Protein AF-A0A914RER9-F1 (afdb_monomer_lite)

Radius of gyration: 17.67 Å; chains: 1; bounding box: 36×20×57 Å

Sequence (88 aa):
MELMQQANMSWIEVQFLRKAVDVLSECRRTLMYTYAFAFYLQKDNQSVIFEDNQRDLELATEQLSEFLERDLNHENLITLKQKASCYK

Secondary structure (DSSP, 8-state):
-----S----HHHHHHHHHHHHHHHHHHHHHHHHHHHHHHPPPSHHHHHHHHHHHHHHHHHHHHHHHHHHHTSS--HHHHHHHHHTT-

Structure (mmCIF, N/CA/C/O backbone):
data_AF-A0A914RER9-F1
#
_entry.id   AF-A0A914RER9-F1
#
loop_
_atom_site.group_PDB
_atom_site.id
_atom_site.type_symbol
_atom_site.label_atom_id
_atom_site.label_alt_id
_atom_site.label_comp_id
_atom_site.label_asym_id
_atom_site.label_entity_id
_atom_site.label_seq_id
_atom_site.pdbx_PDB_ins_code
_atom_site.Cartn_x
_atom_site.Cartn_y
_atom_site.Cartn_z
_atom_site.occupancy
_atom_site.B_iso_or_equiv
_atom_site.auth_seq_id
_atom_site.auth_comp_id
_atom_site.auth_asym_id
_atom_site.auth_atom_id
_atom_site.pdbx_PDB_model_num
ATOM 1 N N . MET A 1 1 ? 5.887 -10.336 -38.873 1.00 41.16 1 MET A N 1
ATOM 2 C CA . MET A 1 1 ? 6.108 -10.540 -37.423 1.00 41.16 1 MET A CA 1
ATOM 3 C C . MET A 1 1 ? 7.318 -9.699 -37.025 1.00 41.16 1 MET A C 1
ATOM 5 O O . MET A 1 1 ? 8.310 -10.216 -36.544 1.00 41.16 1 MET A O 1
ATOM 9 N N . GLU A 1 2 ? 7.258 -8.401 -37.326 1.00 41.62 2 GLU A N 1
ATOM 10 C CA . GLU A 1 2 ? 8.407 -7.485 -37.305 1.00 41.62 2 GLU A CA 1
ATOM 11 C C . GLU A 1 2 ? 7.909 -6.099 -36.888 1.00 41.62 2 GLU A C 1
ATOM 13 O O . GLU A 1 2 ? 7.781 -5.199 -37.702 1.00 41.62 2 GLU A O 1
ATOM 18 N N . LEU A 1 3 ? 7.530 -5.952 -35.620 1.00 43.12 3 LEU A N 1
ATOM 19 C CA . LEU A 1 3 ? 7.257 -4.650 -34.995 1.00 43.12 3 LEU A CA 1
ATOM 20 C C . LEU A 1 3 ? 7.712 -4.677 -33.524 1.00 43.12 3 LEU A C 1
ATOM 22 O O . LEU A 1 3 ? 7.048 -4.161 -32.637 1.00 43.12 3 LEU A O 1
ATOM 26 N N . MET A 1 4 ? 8.847 -5.329 -33.246 1.00 41.03 4 MET A N 1
ATOM 27 C CA . MET A 1 4 ? 9.484 -5.318 -31.918 1.00 41.03 4 MET A CA 1
ATOM 28 C C . MET A 1 4 ? 10.971 -4.946 -32.000 1.00 41.03 4 MET A C 1
ATOM 30 O O . MET A 1 4 ? 11.794 -5.495 -31.280 1.00 41.03 4 MET A O 1
ATOM 34 N N . GLN A 1 5 ? 11.330 -4.032 -32.906 1.00 41.00 5 GLN A N 1
ATOM 35 C CA . GLN A 1 5 ? 12.709 -3.542 -33.062 1.00 41.00 5 GLN A CA 1
ATOM 36 C C . GLN A 1 5 ? 12.869 -2.030 -32.820 1.00 41.00 5 GLN A C 1
ATOM 38 O O . GLN A 1 5 ? 13.903 -1.472 -33.166 1.00 41.00 5 GLN A O 1
ATOM 43 N N . GLN A 1 6 ? 11.889 -1.356 -32.203 1.00 42.00 6 GLN A N 1
ATOM 44 C CA . GLN A 1 6 ? 11.940 0.105 -32.005 1.00 42.00 6 GLN A CA 1
ATOM 45 C C . GLN A 1 6 ? 11.914 0.612 -30.558 1.00 42.00 6 GLN A C 1
ATOM 47 O O . GLN A 1 6 ? 11.733 1.801 -30.338 1.00 42.00 6 GLN A O 1
ATOM 52 N N . ALA A 1 7 ? 12.207 -0.234 -29.575 1.00 49.06 7 ALA A N 1
ATOM 53 C CA . ALA A 1 7 ? 12.616 0.246 -28.259 1.00 49.06 7 ALA A CA 1
ATOM 54 C C . ALA A 1 7 ? 13.785 -0.615 -27.802 1.00 49.06 7 ALA A C 1
ATOM 56 O O . ALA A 1 7 ? 13.638 -1.823 -27.623 1.00 49.06 7 ALA A O 1
ATOM 57 N N . ASN A 1 8 ? 14.960 -0.014 -27.645 1.00 50.75 8 ASN A N 1
ATOM 58 C CA . ASN A 1 8 ? 16.159 -0.686 -27.151 1.00 50.75 8 ASN A CA 1
ATOM 59 C C . ASN A 1 8 ? 16.056 -0.890 -25.624 1.00 50.75 8 ASN A C 1
ATOM 61 O O . ASN A 1 8 ? 16.967 -0.535 -24.882 1.00 50.75 8 ASN A O 1
ATOM 65 N N . MET A 1 9 ? 14.908 -1.393 -25.155 1.00 60.97 9 MET A N 1
ATOM 66 C CA . MET A 1 9 ? 14.664 -1.699 -23.754 1.00 60.97 9 MET A CA 1
ATOM 67 C C . MET A 1 9 ? 15.449 -2.963 -23.427 1.00 60.97 9 MET A C 1
ATOM 69 O O . MET A 1 9 ? 15.231 -4.031 -24.007 1.00 60.97 9 MET A O 1
ATOM 73 N N . SER A 1 10 ? 16.408 -2.838 -22.519 1.00 73.31 10 SER A N 1
ATOM 74 C CA . SER A 1 10 ? 17.214 -3.968 -22.089 1.00 73.31 10 SER A CA 1
ATOM 75 C C . SER A 1 10 ? 16.308 -5.018 -21.452 1.00 73.31 10 SER A C 1
ATOM 77 O O . SER A 1 10 ? 15.366 -4.700 -20.727 1.00 73.31 10 SER A O 1
ATOM 79 N N . TRP A 1 11 ? 16.607 -6.297 -21.670 1.00 73.06 11 TRP A N 1
ATOM 80 C CA . TRP A 1 11 ? 15.848 -7.402 -21.081 1.00 73.06 11 TRP A CA 1
ATOM 81 C C . TRP A 1 11 ? 15.703 -7.273 -19.549 1.00 73.06 11 TRP A C 1
ATOM 83 O O . TRP A 1 11 ? 14.678 -7.660 -18.989 1.00 73.06 11 TRP A O 1
ATOM 93 N N . ILE A 1 12 ? 16.681 -6.650 -18.873 1.00 73.00 12 ILE A N 1
ATOM 94 C CA . ILE A 1 12 ? 16.622 -6.347 -17.433 1.00 73.00 12 ILE A CA 1
ATOM 95 C C . ILE A 1 12 ? 15.521 -5.333 -17.071 1.00 73.00 12 ILE A C 1
ATOM 97 O O . ILE A 1 12 ? 14.911 -5.444 -16.010 1.00 73.00 12 ILE A O 1
ATOM 101 N N . GLU A 1 13 ? 15.245 -4.361 -17.940 1.00 71.12 13 GLU A N 1
ATOM 102 C CA . GLU A 1 13 ? 14.226 -3.324 -17.733 1.00 71.12 13 GLU A CA 1
ATOM 103 C C . GLU A 1 13 ? 12.826 -3.917 -17.896 1.00 71.12 13 GLU A C 1
ATOM 105 O O . GLU A 1 13 ? 11.953 -3.665 -17.070 1.00 71.12 13 GLU A O 1
ATOM 110 N N . VAL A 1 14 ? 12.647 -4.811 -18.873 1.00 77.81 14 VAL A N 1
ATOM 111 C CA . VAL A 1 14 ? 11.401 -5.573 -19.048 1.00 77.81 14 VAL A CA 1
ATOM 112 C C . VAL A 1 14 ? 11.093 -6.423 -17.809 1.00 77.81 14 VAL A C 1
ATOM 114 O O . VAL A 1 14 ? 9.956 -6.442 -17.338 1.00 77.81 14 VAL A O 1
ATOM 117 N N . GLN A 1 15 ? 12.095 -7.111 -17.245 1.00 78.00 15 GLN A N 1
ATOM 118 C CA . GLN A 1 15 ? 11.908 -7.897 -16.017 1.00 78.00 15 GLN A CA 1
ATOM 119 C C . GLN A 1 15 ? 11.558 -7.016 -14.812 1.00 78.00 15 GLN A C 1
ATOM 121 O O . GLN A 1 15 ? 10.696 -7.385 -14.013 1.00 78.00 15 GLN A O 1
ATOM 126 N N . PHE A 1 16 ? 12.200 -5.852 -14.684 1.00 82.31 16 PHE A N 1
ATOM 127 C CA . PHE A 1 16 ? 11.888 -4.895 -13.625 1.00 82.31 16 PHE A CA 1
ATOM 128 C C . PHE A 1 16 ? 10.444 -4.391 -13.725 1.00 82.31 16 PHE A C 1
ATOM 130 O O . PHE A 1 16 ? 9.716 -4.443 -12.735 1.00 82.31 16 PHE A O 1
ATOM 137 N N . LEU A 1 17 ? 10.014 -3.969 -14.918 1.00 84.94 17 LEU A N 1
ATOM 138 C CA . LEU A 1 17 ? 8.653 -3.485 -15.154 1.00 84.94 17 LEU A CA 1
ATOM 139 C C . LEU A 1 17 ? 7.612 -4.565 -14.869 1.00 84.94 17 LEU A C 1
ATOM 141 O O . LEU A 1 17 ? 6.623 -4.298 -14.191 1.00 84.94 17 LEU A O 1
ATOM 145 N N . ARG A 1 18 ? 7.861 -5.803 -15.309 1.00 87.44 18 ARG A N 1
ATOM 146 C CA . ARG A 1 18 ? 6.979 -6.932 -15.002 1.00 87.44 18 ARG A CA 1
ATOM 147 C C . ARG A 1 18 ? 6.823 -7.123 -13.494 1.00 87.44 18 ARG A C 1
ATOM 149 O O . ARG A 1 18 ? 5.702 -7.194 -13.006 1.00 87.44 18 ARG A O 1
ATOM 156 N N . LYS A 1 19 ? 7.934 -7.127 -12.753 1.00 90.12 19 LYS A N 1
ATOM 157 C CA . LYS A 1 19 ? 7.901 -7.255 -11.292 1.00 90.12 19 LYS A CA 1
ATOM 158 C C . LYS A 1 19 ? 7.142 -6.100 -10.632 1.00 90.12 19 LYS A C 1
ATOM 160 O O . LYS A 1 19 ? 6.394 -6.337 -9.691 1.00 90.12 19 LYS A O 1
ATOM 165 N N . ALA A 1 20 ? 7.331 -4.870 -11.105 1.00 90.56 20 ALA A N 1
ATOM 166 C CA . ALA A 1 20 ? 6.628 -3.704 -10.577 1.00 90.56 20 ALA A CA 1
ATOM 167 C C . ALA A 1 20 ? 5.106 -3.817 -10.772 1.00 90.56 20 ALA A C 1
ATOM 169 O O . ALA A 1 20 ? 4.353 -3.563 -9.835 1.00 90.56 20 ALA A O 1
ATOM 170 N N . VAL A 1 21 ? 4.657 -4.263 -11.951 1.00 92.19 21 VAL A N 1
ATOM 171 C CA . VAL A 1 21 ? 3.234 -4.500 -12.251 1.00 92.19 21 VAL A CA 1
ATOM 172 C C . VAL A 1 21 ? 2.655 -5.641 -11.409 1.00 92.19 21 VAL A C 1
ATOM 174 O O . VAL A 1 21 ? 1.536 -5.520 -10.900 1.00 92.19 21 VAL A O 1
ATOM 177 N N . ASP A 1 22 ? 3.408 -6.729 -11.232 1.00 95.25 22 ASP A N 1
ATOM 178 C CA . ASP A 1 22 ? 2.990 -7.864 -10.403 1.00 95.25 22 ASP A CA 1
ATOM 179 C C . ASP A 1 22 ? 2.782 -7.419 -8.942 1.00 95.25 22 ASP A C 1
ATOM 181 O O . ASP A 1 22 ? 1.725 -7.671 -8.361 1.00 95.25 22 ASP A O 1
ATOM 185 N N . VAL A 1 23 ? 3.738 -6.668 -8.379 1.00 96.56 23 VAL A N 1
ATOM 186 C CA . VAL A 1 23 ? 3.644 -6.109 -7.017 1.00 96.56 23 VAL A CA 1
ATOM 187 C C . VAL A 1 23 ? 2.489 -5.114 -6.899 1.00 96.56 23 VAL A C 1
ATOM 189 O O . VAL A 1 23 ? 1.716 -5.194 -5.948 1.00 96.56 23 VAL A O 1
ATOM 192 N N . LEU A 1 24 ? 2.310 -4.211 -7.869 1.00 96.56 24 LEU A N 1
ATOM 193 C CA . LEU A 1 24 ? 1.189 -3.264 -7.872 1.00 96.56 24 LEU A CA 1
ATOM 194 C C . LEU A 1 24 ? -0.164 -3.995 -7.822 1.00 96.56 24 LEU A C 1
ATOM 196 O O . LEU A 1 24 ? -1.072 -3.604 -7.085 1.00 96.56 24 LEU A O 1
ATOM 200 N N . SER A 1 25 ? -0.292 -5.077 -8.591 1.00 96.88 25 SER A N 1
ATOM 201 C CA . SER A 1 25 ? -1.504 -5.900 -8.630 1.00 96.88 25 SER A CA 1
ATOM 202 C C . SER A 1 25 ? -1.768 -6.594 -7.290 1.00 96.88 25 SER A C 1
ATOM 204 O O . SER A 1 25 ? -2.915 -6.667 -6.842 1.00 96.88 25 SER A O 1
ATOM 206 N N . GLU A 1 26 ? -0.716 -7.070 -6.624 1.00 98.12 26 GLU A N 1
ATOM 207 C CA . GLU A 1 26 ? -0.796 -7.670 -5.290 1.00 98.12 26 GLU A CA 1
ATOM 208 C C . GLU A 1 26 ? -1.198 -6.647 -4.218 1.00 98.12 26 GLU A C 1
ATOM 210 O O . GLU A 1 26 ? -2.095 -6.923 -3.413 1.00 98.12 26 GLU A O 1
ATOM 215 N N . CYS A 1 27 ? -0.615 -5.445 -4.246 1.00 98.31 27 CYS A N 1
ATOM 216 C CA . CYS A 1 27 ? -0.973 -4.357 -3.338 1.00 98.31 27 CYS A CA 1
ATOM 217 C C . CYS A 1 27 ? -2.447 -3.964 -3.493 1.00 98.31 27 CYS A C 1
ATOM 219 O O . CYS A 1 27 ? -3.164 -3.892 -2.498 1.00 98.31 27 CYS A O 1
ATOM 221 N N . ARG A 1 28 ? -2.941 -3.809 -4.730 1.00 98.06 28 ARG A N 1
ATOM 222 C CA . ARG A 1 28 ? -4.361 -3.513 -4.999 1.00 98.06 28 ARG A CA 1
ATOM 223 C C . ARG A 1 28 ? -5.292 -4.595 -4.465 1.00 98.06 28 ARG A C 1
ATOM 225 O O . ARG A 1 28 ? -6.283 -4.283 -3.811 1.00 98.06 28 ARG A O 1
ATOM 232 N N . ARG A 1 29 ? -4.968 -5.870 -4.701 1.00 98.31 29 ARG A N 1
ATOM 233 C CA . ARG A 1 29 ? -5.750 -6.990 -4.156 1.00 98.31 29 ARG A CA 1
ATOM 234 C C . ARG A 1 29 ? -5.748 -6.969 -2.626 1.00 98.31 29 ARG A C 1
ATOM 236 O O . ARG A 1 29 ? -6.794 -7.174 -2.019 1.00 98.31 29 ARG A O 1
ATOM 243 N N . THR A 1 30 ? -4.600 -6.704 -2.012 1.00 98.31 30 THR A N 1
ATOM 244 C CA . THR A 1 30 ? -4.481 -6.582 -0.556 1.00 98.31 30 THR A CA 1
ATOM 245 C C . THR A 1 30 ? -5.331 -5.427 -0.034 1.00 98.31 30 THR A C 1
ATOM 247 O O . THR A 1 30 ? -6.114 -5.639 0.886 1.00 98.31 30 THR A O 1
ATOM 250 N N . LEU A 1 31 ? -5.276 -4.252 -0.672 1.00 98.44 31 LEU A N 1
ATOM 251 C CA . LEU A 1 31 ? -6.097 -3.088 -0.323 1.00 98.44 31 LEU A CA 1
ATOM 252 C C . LEU A 1 31 ? -7.602 -3.384 -0.404 1.00 98.44 31 LEU A C 1
ATOM 254 O O . LEU A 1 31 ? -8.363 -2.996 0.477 1.00 98.44 31 LEU A O 1
ATOM 258 N N . MET A 1 32 ? -8.059 -4.141 -1.406 1.00 98.31 32 MET A N 1
ATOM 259 C CA . MET A 1 32 ? -9.466 -4.563 -1.460 1.00 98.31 32 MET A CA 1
ATOM 260 C C . MET A 1 32 ? -9.873 -5.359 -0.213 1.00 98.31 32 MET A C 1
ATOM 262 O O . MET A 1 32 ? -10.951 -5.144 0.345 1.00 98.31 32 MET A O 1
ATOM 266 N N . TYR A 1 33 ? -9.008 -6.269 0.244 1.00 98.25 33 TYR A N 1
ATOM 267 C CA . TYR A 1 33 ? -9.269 -7.054 1.445 1.00 98.25 33 TYR A CA 1
ATOM 268 C C . TYR A 1 33 ? -9.125 -6.238 2.732 1.00 98.25 33 TYR A C 1
ATOM 270 O O . TYR A 1 33 ? -9.862 -6.511 3.680 1.00 98.25 33 TYR A O 1
ATOM 278 N N . THR A 1 34 ? -8.255 -5.221 2.778 1.00 98.19 34 THR A N 1
ATOM 279 C CA . THR A 1 34 ? -8.136 -4.349 3.956 1.00 98.19 34 THR A CA 1
ATOM 280 C C . THR A 1 34 ? -9.412 -3.549 4.190 1.00 98.19 34 THR A C 1
ATOM 282 O O . THR A 1 34 ? -9.834 -3.4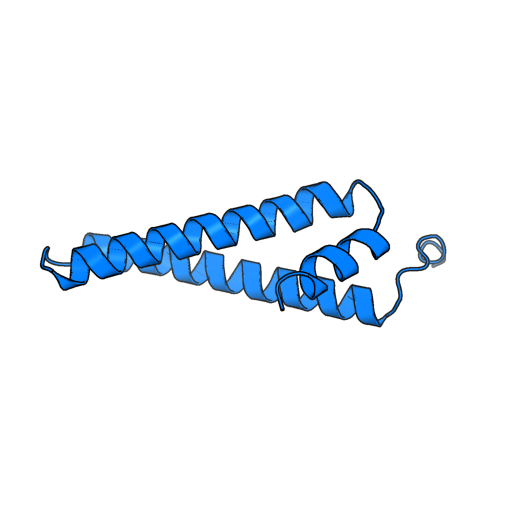64 5.336 1.00 98.19 34 THR A O 1
ATOM 285 N N . TYR A 1 35 ? -10.106 -3.070 3.149 1.00 97.88 35 TYR A N 1
ATOM 286 C CA . TYR A 1 35 ? -11.412 -2.413 3.326 1.00 97.88 35 TYR A CA 1
ATOM 287 C C . TYR A 1 35 ? -12.499 -3.368 3.832 1.00 97.88 35 TYR A C 1
ATOM 289 O O . TYR A 1 35 ? -13.267 -3.008 4.724 1.00 97.88 35 TYR A O 1
ATOM 297 N N . ALA A 1 36 ? -12.559 -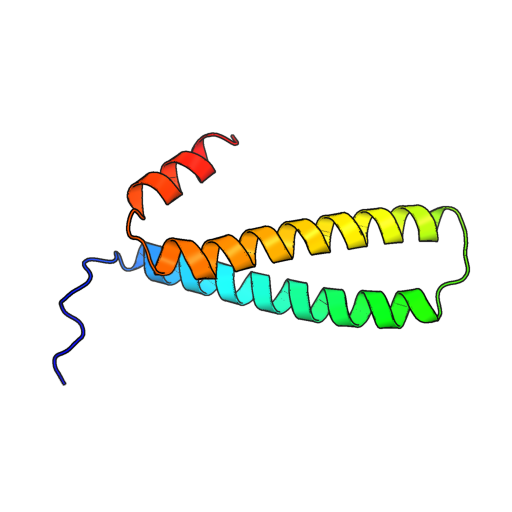4.594 3.298 1.00 98.00 36 ALA A N 1
ATOM 298 C CA . ALA A 1 36 ? -13.507 -5.601 3.778 1.00 98.00 36 ALA A CA 1
ATOM 299 C C . ALA A 1 36 ? -13.240 -5.976 5.246 1.00 98.00 36 ALA A C 1
ATOM 301 O O . ALA A 1 36 ? -14.175 -6.114 6.031 1.00 98.00 36 ALA A O 1
ATOM 302 N N . PHE A 1 37 ? -11.968 -6.100 5.626 1.00 97.50 37 PHE A N 1
ATOM 303 C CA . PHE A 1 37 ? -11.552 -6.327 7.007 1.00 97.50 37 PHE A CA 1
ATOM 304 C C . PHE A 1 37 ? -11.904 -5.137 7.912 1.00 97.50 37 PHE A C 1
ATOM 306 O O . PHE A 1 37 ? -12.534 -5.333 8.949 1.00 97.50 37 PHE A O 1
ATOM 313 N N . ALA A 1 38 ? -11.574 -3.911 7.493 1.00 96.75 38 AL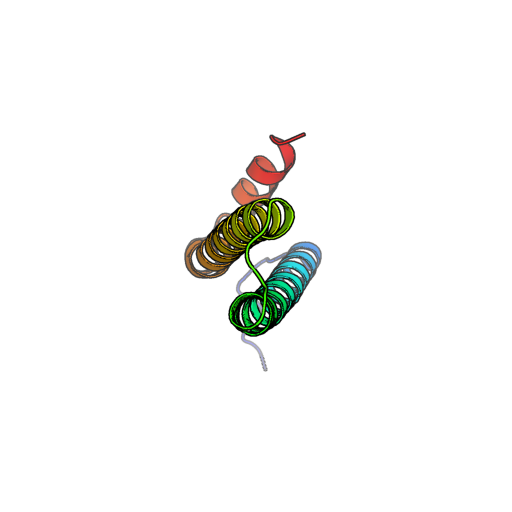A A N 1
ATOM 314 C CA . ALA A 1 38 ? -11.828 -2.680 8.241 1.00 96.75 38 ALA A CA 1
ATOM 315 C C . ALA A 1 38 ? -13.316 -2.473 8.549 1.00 96.75 38 ALA A C 1
ATOM 317 O O . ALA A 1 38 ? -13.660 -2.005 9.630 1.00 96.75 38 ALA A O 1
ATOM 318 N N . PHE A 1 39 ? -14.208 -2.865 7.632 1.00 97.12 39 PHE A N 1
ATOM 319 C CA . PHE A 1 39 ? -15.655 -2.763 7.832 1.00 97.12 39 PHE A CA 1
ATOM 320 C C . PHE A 1 39 ? -16.146 -3.533 9.069 1.00 97.12 39 PHE A C 1
ATOM 322 O O . PHE A 1 39 ? -17.052 -3.072 9.762 1.00 97.12 39 PHE A O 1
ATOM 329 N N . TYR A 1 40 ? -15.549 -4.693 9.354 1.00 97.44 40 TYR A N 1
ATOM 330 C CA . TYR A 1 40 ? -15.902 -5.529 10.506 1.00 97.44 40 TYR A CA 1
ATOM 331 C C . TYR A 1 40 ? -14.972 -5.329 11.711 1.00 97.44 40 TYR A C 1
ATOM 333 O O . TYR A 1 40 ? -15.182 -5.954 12.752 1.00 97.44 40 TYR A O 1
ATOM 341 N N . LEU A 1 41 ? -13.947 -4.485 11.589 1.00 96.56 41 LEU A N 1
ATOM 342 C CA . LEU A 1 41 ? -12.965 -4.262 12.640 1.00 96.56 41 LEU A CA 1
ATOM 343 C C . LEU A 1 41 ? -13.566 -3.410 13.764 1.00 96.56 41 LEU A C 1
ATOM 345 O O . LEU A 1 41 ? -14.062 -2.304 13.546 1.00 96.56 41 LEU A O 1
ATOM 349 N N . GLN A 1 42 ? -13.507 -3.918 14.994 1.00 97.62 42 GLN A N 1
ATOM 350 C CA . GLN A 1 42 ? -13.870 -3.129 16.166 1.00 97.62 42 GLN A CA 1
ATOM 351 C C . GLN A 1 42 ? -12.804 -2.059 16.421 1.00 97.62 42 GLN A C 1
ATOM 353 O O . GLN A 1 42 ? -11.610 -2.338 16.363 1.00 97.62 42 GLN A O 1
ATOM 358 N N . LYS A 1 43 ? -13.243 -0.840 16.746 1.00 96.81 43 LYS A N 1
ATOM 359 C CA . LYS A 1 43 ? -12.333 0.277 17.008 1.00 96.81 43 LYS A CA 1
ATOM 360 C C . LYS A 1 43 ? -11.561 0.086 18.310 1.00 96.81 43 LYS A C 1
ATOM 362 O O . LYS A 1 43 ? -12.166 -0.028 19.378 1.00 96.81 43 LYS A O 1
ATOM 367 N N . ASP A 1 44 ? -10.241 0.124 18.206 1.00 96.62 44 ASP A N 1
ATOM 368 C CA . ASP A 1 44 ? -9.295 0.103 19.316 1.00 96.62 44 ASP A CA 1
ATOM 369 C C . ASP A 1 44 ? -7.967 0.771 18.904 1.00 96.62 44 ASP A C 1
ATOM 371 O O . ASP A 1 44 ? -7.852 1.384 17.843 1.00 96.62 44 ASP A O 1
ATOM 375 N N . ASN A 1 45 ? -6.939 0.684 19.748 1.00 97.38 45 ASN A N 1
ATOM 376 C CA . ASN A 1 45 ? -5.639 1.282 19.427 1.00 97.38 45 ASN A CA 1
ATOM 377 C C . ASN A 1 45 ? -4.966 0.619 18.210 1.00 97.38 45 ASN A C 1
ATOM 379 O O . ASN A 1 45 ? -4.198 1.272 17.509 1.00 97.38 45 ASN A O 1
ATOM 383 N N . GLN A 1 46 ? -5.236 -0.665 17.959 1.00 96.62 46 GLN A N 1
ATOM 384 C CA . GLN A 1 46 ? -4.681 -1.391 16.818 1.00 96.62 46 GLN A CA 1
ATOM 385 C C . GLN A 1 46 ? -5.422 -1.049 15.528 1.00 96.62 46 GLN A C 1
ATOM 387 O O . GLN A 1 46 ? -4.788 -1.002 14.477 1.00 96.62 46 GLN A O 1
ATOM 392 N N . SER A 1 47 ? -6.721 -0.742 15.591 1.00 97.25 47 SER A N 1
ATOM 393 C CA . SER A 1 47 ? -7.479 -0.290 14.424 1.00 97.25 47 SER A CA 1
ATOM 394 C C . SER A 1 47 ? -6.940 1.035 13.886 1.00 97.25 47 SER A C 1
ATOM 396 O O . SER A 1 47 ? -6.833 1.189 12.678 1.00 97.25 47 SER A O 1
ATOM 398 N N . VAL A 1 48 ? -6.522 1.956 14.762 1.00 98.00 48 VAL A N 1
ATOM 399 C CA . VAL A 1 48 ? -5.891 3.224 14.348 1.00 98.00 48 VAL A CA 1
ATOM 400 C C . VAL A 1 48 ? -4.561 2.968 13.633 1.00 98.00 48 VAL A C 1
ATOM 402 O O . VAL A 1 48 ? -4.344 3.470 12.536 1.00 98.00 48 VAL A O 1
ATOM 405 N N . ILE A 1 49 ? -3.700 2.124 14.212 1.00 98.19 49 ILE A N 1
ATOM 406 C CA . ILE A 1 49 ? -2.416 1.746 13.598 1.00 98.19 49 ILE A CA 1
ATOM 407 C C . ILE A 1 49 ? -2.645 1.055 12.246 1.00 98.19 49 ILE A C 1
ATOM 409 O O . ILE A 1 49 ? -1.922 1.295 11.282 1.00 98.19 49 ILE A O 1
ATOM 413 N N . PHE A 1 50 ? -3.652 0.186 12.166 1.00 98.38 50 PHE A N 1
ATOM 414 C CA . PHE A 1 50 ? -4.033 -0.484 10.933 1.00 98.38 50 PHE A CA 1
ATOM 415 C C . PHE A 1 50 ? -4.498 0.508 9.859 1.00 98.38 50 PHE A C 1
ATOM 417 O O . PHE A 1 50 ? -4.061 0.388 8.718 1.00 98.38 50 PHE A O 1
ATOM 424 N N . GLU A 1 51 ? -5.342 1.483 10.206 1.00 98.12 51 GLU A N 1
ATOM 425 C CA . GLU A 1 51 ? -5.833 2.508 9.275 1.00 98.12 51 GLU A CA 1
ATOM 426 C C . GLU A 1 51 ? -4.693 3.392 8.745 1.00 98.12 51 GLU A C 1
ATOM 428 O O . GLU A 1 51 ? -4.653 3.690 7.549 1.00 98.12 51 GLU A O 1
ATOM 433 N N . ASP A 1 52 ? -3.733 3.758 9.598 1.00 98.44 52 ASP A N 1
ATOM 434 C CA . ASP A 1 52 ? -2.546 4.508 9.176 1.00 98.44 52 ASP A CA 1
ATOM 435 C C . ASP A 1 52 ? -1.674 3.676 8.218 1.00 98.44 52 ASP A C 1
ATOM 437 O O . ASP A 1 52 ? -1.316 4.147 7.139 1.00 98.44 52 ASP A O 1
ATOM 441 N N . ASN A 1 53 ? -1.434 2.397 8.529 1.00 98.38 53 ASN A N 1
ATOM 442 C CA . ASN A 1 53 ? -0.704 1.492 7.634 1.00 98.38 53 ASN A CA 1
ATOM 443 C C . ASN A 1 53 ? -1.446 1.250 6.305 1.00 98.38 53 ASN A C 1
ATOM 445 O O . ASN A 1 53 ? -0.817 1.130 5.251 1.00 98.38 53 ASN A O 1
ATOM 449 N N . GLN A 1 54 ? -2.780 1.159 6.335 1.00 98.50 54 GLN A N 1
ATOM 450 C CA . GLN A 1 54 ? -3.606 1.028 5.135 1.00 98.50 54 GLN A CA 1
ATOM 451 C C . GLN A 1 54 ? -3.450 2.263 4.243 1.00 98.50 54 GLN A C 1
ATOM 453 O O . GLN A 1 54 ? -3.272 2.111 3.035 1.00 98.50 54 GLN A O 1
ATOM 458 N N . ARG A 1 55 ? -3.465 3.465 4.835 1.00 98.25 55 ARG A N 1
ATOM 459 C CA . ARG A 1 55 ? -3.245 4.726 4.118 1.00 98.25 55 ARG A CA 1
ATOM 460 C C . ARG A 1 55 ? -1.852 4.785 3.496 1.00 98.25 55 ARG A C 1
ATOM 462 O O . ARG A 1 55 ? -1.731 5.172 2.337 1.00 98.25 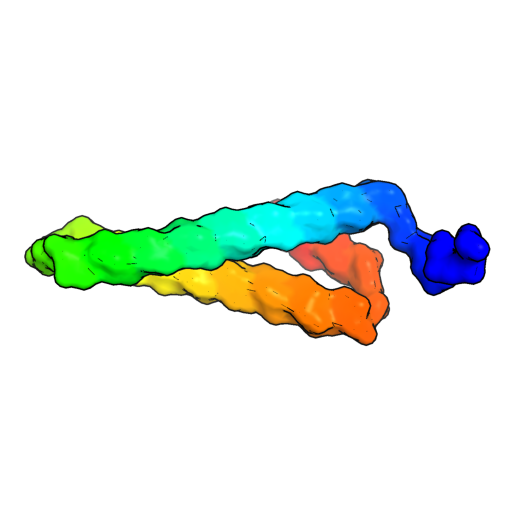55 ARG A O 1
ATOM 469 N N . ASP A 1 56 ? -0.818 4.385 4.231 1.00 98.56 56 ASP A N 1
ATOM 470 C CA . ASP A 1 56 ? 0.552 4.365 3.710 1.00 98.56 56 ASP A CA 1
ATOM 471 C C . ASP A 1 56 ? 0.687 3.410 2.517 1.00 98.56 56 ASP A C 1
ATOM 473 O O . ASP A 1 56 ? 1.289 3.761 1.497 1.00 98.56 56 ASP A O 1
ATOM 477 N N . LEU A 1 57 ? 0.069 2.225 2.599 1.00 98.25 57 LEU A N 1
ATOM 478 C CA . LEU A 1 57 ? 0.033 1.275 1.489 1.00 98.25 57 LEU A CA 1
ATOM 479 C C . LEU A 1 57 ? -0.736 1.831 0.284 1.00 98.25 57 LEU A C 1
ATOM 481 O O . LEU A 1 57 ? -0.287 1.656 -0.849 1.00 98.25 57 LEU A O 1
ATOM 485 N N . GLU A 1 58 ? -1.873 2.491 0.504 1.00 98.12 58 GLU A N 1
ATOM 486 C CA . GLU A 1 58 ? -2.675 3.115 -0.553 1.00 98.12 58 GLU A CA 1
ATOM 487 C C . GLU A 1 58 ? -1.868 4.192 -1.288 1.00 98.12 58 GLU A C 1
ATOM 489 O O . GLU A 1 58 ? -1.721 4.128 -2.508 1.00 98.12 58 GLU A O 1
ATOM 494 N N . LEU A 1 59 ? -1.232 5.106 -0.550 1.00 97.62 59 LEU A N 1
ATOM 495 C CA . LEU A 1 59 ? -0.388 6.155 -1.123 1.00 97.62 59 LEU A CA 1
ATOM 496 C C . LEU A 1 59 ? 0.793 5.583 -1.916 1.00 97.62 59 LEU A C 1
ATOM 498 O O . LEU A 1 59 ? 1.058 6.034 -3.031 1.00 97.62 59 LEU A O 1
ATOM 502 N N . ALA A 1 60 ? 1.489 4.579 -1.377 1.00 96.69 60 ALA A N 1
ATOM 503 C CA . ALA A 1 60 ? 2.594 3.925 -2.077 1.00 96.69 60 ALA A CA 1
ATOM 504 C C . ALA A 1 60 ? 2.128 3.190 -3.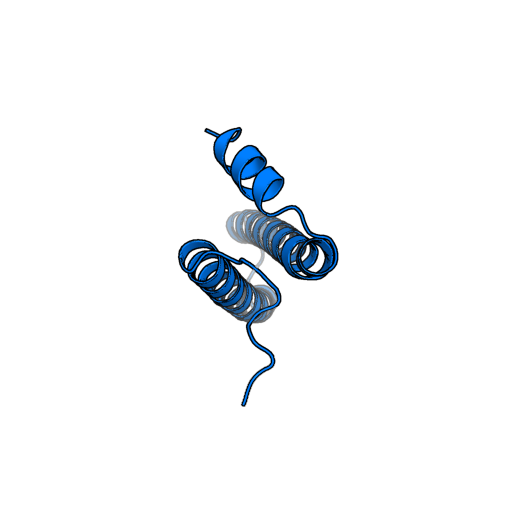350 1.00 96.69 60 ALA A C 1
ATOM 506 O O . ALA A 1 60 ? 2.824 3.204 -4.368 1.00 96.69 60 ALA A O 1
ATOM 507 N N . THR A 1 61 ? 0.944 2.571 -3.307 1.00 96.94 61 THR A N 1
ATOM 508 C CA . THR A 1 61 ? 0.326 1.883 -4.452 1.00 96.94 61 THR A CA 1
ATOM 509 C C . THR A 1 61 ? -0.018 2.874 -5.560 1.00 96.94 61 THR A C 1
ATOM 511 O O . THR A 1 61 ? 0.311 2.627 -6.720 1.00 96.94 61 THR A O 1
ATOM 514 N N . GLU A 1 62 ? -0.613 4.016 -5.216 1.00 95.94 62 GLU A N 1
ATOM 515 C CA . GLU A 1 62 ? -0.966 5.052 -6.189 1.00 95.94 62 GLU A CA 1
ATOM 516 C C . GLU A 1 62 ? 0.271 5.712 -6.801 1.00 95.94 62 GLU A C 1
ATOM 518 O O . GLU A 1 62 ? 0.337 5.857 -8.019 1.00 95.94 62 GLU A O 1
ATOM 523 N N . GLN A 1 63 ? 1.304 6.006 -6.005 1.00 92.81 63 GLN A N 1
ATOM 524 C CA . GLN A 1 63 ? 2.578 6.521 -6.526 1.00 92.81 63 GLN A CA 1
ATOM 525 C C . GLN A 1 63 ? 3.227 5.552 -7.524 1.00 92.81 63 GLN A C 1
ATOM 527 O O . GLN A 1 63 ? 3.729 5.977 -8.565 1.00 92.81 63 GLN A O 1
ATOM 532 N N . LEU A 1 64 ? 3.203 4.246 -7.231 1.00 90.88 64 LEU A N 1
ATOM 533 C CA . LEU A 1 64 ? 3.713 3.228 -8.148 1.00 90.88 64 LEU A CA 1
ATOM 534 C C . LEU A 1 64 ? 2.855 3.123 -9.417 1.00 90.88 64 LEU A C 1
ATOM 536 O O . LEU A 1 64 ? 3.406 2.972 -10.507 1.00 90.88 64 LEU A O 1
ATOM 540 N N . SER A 1 65 ? 1.528 3.216 -9.300 1.00 91.62 65 SER A N 1
ATOM 541 C CA . SER A 1 65 ? 0.634 3.204 -10.463 1.00 91.62 65 SER A CA 1
ATOM 542 C C . SER A 1 65 ? 0.856 4.414 -11.359 1.00 91.62 65 SER A C 1
ATOM 544 O O . SER A 1 65 ? 1.030 4.258 -12.563 1.00 91.62 65 SER A O 1
ATOM 546 N N . GLU A 1 66 ? 0.911 5.609 -10.773 1.00 88.81 66 GLU A N 1
ATOM 547 C CA . GLU A 1 66 ? 1.158 6.856 -11.492 1.00 88.81 66 GLU A CA 1
ATOM 548 C C . GLU A 1 66 ? 2.498 6.806 -12.228 1.00 88.81 66 GLU A C 1
ATOM 550 O O . GLU A 1 66 ? 2.572 7.171 -13.401 1.00 88.81 66 GLU A O 1
ATOM 555 N N . PHE A 1 67 ? 3.539 6.301 -11.564 1.00 83.81 67 PHE A N 1
ATOM 556 C CA . PHE A 1 67 ? 4.855 6.098 -12.158 1.00 83.81 67 PHE A CA 1
ATOM 557 C C . PHE A 1 67 ? 4.796 5.166 -13.374 1.00 83.81 67 PHE A C 1
ATOM 559 O O . PHE A 1 67 ? 5.301 5.507 -14.441 1.00 83.81 67 PHE A O 1
ATOM 566 N N . LEU A 1 68 ? 4.135 4.011 -13.252 1.00 84.88 68 LEU A N 1
ATOM 567 C CA . LEU A 1 68 ? 4.015 3.059 -14.358 1.00 84.88 68 LEU A CA 1
ATOM 568 C C . LEU A 1 68 ? 3.136 3.594 -15.500 1.00 84.88 68 LEU A C 1
ATOM 570 O O . LEU A 1 68 ? 3.412 3.310 -16.658 1.00 84.88 68 LEU A O 1
ATOM 574 N N . GLU A 1 69 ? 2.105 4.385 -15.217 1.00 82.19 69 GLU A N 1
ATOM 575 C CA . GLU A 1 69 ? 1.201 4.921 -16.241 1.00 82.19 69 GLU A CA 1
ATOM 576 C C . GLU A 1 69 ? 1.759 6.163 -16.954 1.00 82.19 69 GLU A C 1
ATOM 578 O O . GLU A 1 69 ? 1.533 6.339 -18.154 1.00 82.19 69 GLU A O 1
ATOM 583 N N . ARG A 1 70 ? 2.490 7.037 -16.250 1.00 69.62 70 ARG A N 1
ATOM 584 C CA . ARG A 1 70 ? 3.026 8.289 -16.813 1.00 69.62 70 ARG A CA 1
ATOM 585 C C . ARG A 1 70 ? 4.424 8.131 -17.406 1.00 69.62 70 ARG A C 1
ATOM 587 O O . ARG A 1 70 ? 4.645 8.611 -18.517 1.00 69.62 70 ARG A O 1
ATOM 594 N N . ASP A 1 71 ? 5.339 7.424 -16.740 1.00 57.56 71 ASP A N 1
ATOM 595 C CA . ASP A 1 71 ? 6.737 7.325 -17.194 1.00 57.56 71 ASP A CA 1
ATOM 596 C C . ASP A 1 71 ? 6.937 6.280 -18.307 1.00 57.56 71 ASP A C 1
ATOM 598 O O . ASP A 1 71 ? 7.905 6.360 -19.059 1.00 57.56 71 ASP A O 1
ATOM 602 N N . LEU A 1 72 ? 5.997 5.344 -18.511 1.00 58.00 72 LEU A N 1
ATOM 603 C CA . LEU A 1 72 ? 5.995 4.498 -19.718 1.00 58.00 72 LEU A CA 1
ATOM 604 C C . LEU A 1 72 ? 5.620 5.278 -20.991 1.00 58.00 72 LEU A C 1
ATOM 606 O O . LEU A 1 72 ? 5.978 4.854 -22.089 1.00 58.00 72 LEU A O 1
ATOM 610 N N . ASN A 1 73 ? 4.938 6.421 -20.856 1.00 56.62 73 ASN A N 1
ATOM 611 C CA . ASN A 1 73 ? 4.556 7.284 -21.978 1.00 56.62 73 ASN A CA 1
ATOM 612 C C . ASN A 1 73 ? 5.623 8.349 -22.315 1.00 56.62 73 ASN A C 1
ATOM 614 O O . ASN A 1 73 ? 5.565 8.958 -23.387 1.00 56.62 73 ASN A O 1
ATOM 618 N N . HIS A 1 74 ? 6.603 8.580 -21.434 1.00 51.47 74 HIS A N 1
ATOM 619 C CA . HIS A 1 74 ? 7.717 9.511 -21.635 1.00 51.47 74 HIS A CA 1
ATOM 620 C C . HIS A 1 74 ? 9.043 8.847 -21.252 1.00 51.47 74 HIS A C 1
ATOM 622 O O . HIS A 1 74 ? 9.397 8.748 -20.082 1.00 51.47 74 HIS A O 1
ATOM 628 N N . GLU A 1 75 ? 9.800 8.403 -22.257 1.00 54.53 75 GLU A N 1
ATOM 629 C CA . GLU A 1 75 ? 11.118 7.803 -22.057 1.00 54.53 75 GLU A CA 1
ATOM 630 C C . GLU A 1 75 ? 12.055 8.705 -21.237 1.00 54.53 75 GLU A C 1
ATOM 632 O O . GLU A 1 75 ? 12.446 9.790 -21.666 1.00 54.53 75 GLU A O 1
ATOM 637 N N . ASN A 1 76 ? 12.501 8.182 -20.091 1.00 50.38 76 ASN A N 1
ATOM 638 C CA . ASN A 1 76 ? 13.918 8.142 -19.725 1.00 50.38 76 ASN A CA 1
ATOM 639 C C . ASN A 1 76 ? 14.164 7.086 -18.628 1.00 50.38 76 ASN A C 1
ATOM 641 O O . ASN A 1 76 ? 14.394 7.400 -17.460 1.00 50.38 76 ASN A O 1
ATOM 645 N N . LEU A 1 77 ? 14.199 5.805 -19.026 1.00 55.25 77 LEU A N 1
ATOM 646 C CA . LEU A 1 77 ? 14.614 4.643 -18.204 1.00 55.25 77 LEU A CA 1
ATOM 647 C C . LEU A 1 77 ? 15.965 4.844 -17.478 1.00 55.25 77 LEU A C 1
ATOM 649 O O . LEU A 1 77 ? 16.256 4.217 -16.458 1.00 55.25 77 LEU A O 1
ATOM 653 N N . ILE A 1 78 ? 16.781 5.778 -17.963 1.00 54.78 78 ILE A N 1
ATOM 654 C CA . ILE A 1 78 ? 18.074 6.160 -17.390 1.00 54.78 78 ILE A CA 1
ATOM 655 C C . ILE A 1 78 ? 17.897 7.014 -16.120 1.00 54.78 78 ILE A C 1
ATOM 657 O O . ILE A 1 78 ? 18.601 6.802 -15.130 1.00 54.78 78 ILE A O 1
ATOM 661 N N . THR A 1 79 ? 16.911 7.916 -16.089 1.00 56.59 79 THR A N 1
ATOM 662 C CA . THR A 1 79 ? 16.552 8.692 -14.888 1.00 56.59 79 THR A CA 1
ATOM 663 C C . THR A 1 79 ? 15.850 7.808 -13.845 1.00 56.59 79 THR A C 1
ATOM 665 O O . THR A 1 79 ? 16.004 8.037 -12.641 1.00 56.59 79 THR A O 1
ATOM 668 N N . LEU A 1 80 ? 15.163 6.741 -14.290 1.00 56.00 80 LEU A N 1
ATOM 669 C CA . LEU A 1 80 ? 14.507 5.738 -13.435 1.00 56.00 80 LEU A CA 1
ATOM 670 C C . LEU A 1 80 ? 15.492 5.011 -12.496 1.00 56.00 80 LEU A C 1
ATOM 672 O O . LEU A 1 80 ? 15.197 4.825 -11.315 1.00 56.00 80 LEU A O 1
ATOM 676 N N . LYS A 1 81 ? 16.688 4.635 -12.975 1.00 54.62 81 LYS A N 1
ATOM 677 C CA . LYS A 1 81 ? 17.711 3.991 -12.126 1.00 54.62 81 LYS A CA 1
ATOM 678 C C . LYS A 1 81 ? 18.351 4.946 -11.115 1.00 54.62 81 LYS A C 1
ATOM 680 O O . LYS A 1 81 ? 18.682 4.521 -10.009 1.00 54.62 81 LYS A O 1
ATOM 685 N N . GLN A 1 82 ? 18.524 6.220 -11.469 1.00 53.94 82 GLN A N 1
ATOM 686 C CA . GLN A 1 82 ? 19.162 7.204 -10.587 1.00 53.94 82 GLN A CA 1
ATOM 687 C C . GLN A 1 82 ? 18.290 7.556 -9.376 1.00 53.94 82 GLN A C 1
ATOM 689 O O . GLN A 1 82 ? 18.812 7.600 -8.264 1.00 53.94 82 GLN A O 1
ATOM 694 N N . LYS A 1 83 ? 16.966 7.709 -9.542 1.00 52.47 83 LYS A N 1
ATOM 695 C CA . LYS A 1 83 ? 16.064 7.938 -8.396 1.00 52.47 83 LYS A CA 1
ATOM 696 C C . LYS A 1 83 ? 16.047 6.757 -7.422 1.00 52.47 83 LYS A C 1
ATOM 698 O O . LYS A 1 83 ? 16.144 6.977 -6.222 1.00 52.47 83 LYS A O 1
ATOM 703 N N . ALA A 1 84 ? 16.012 5.517 -7.913 1.00 51.56 84 ALA A N 1
ATOM 704 C CA . ALA A 1 84 ? 16.024 4.328 -7.053 1.00 51.56 84 ALA A CA 1
ATOM 705 C C . ALA A 1 84 ? 17.356 4.124 -6.299 1.00 51.56 84 ALA A C 1
ATOM 707 O O . ALA A 1 84 ? 17.366 3.548 -5.214 1.00 51.56 84 ALA A O 1
ATOM 708 N N . SER A 1 85 ? 18.481 4.595 -6.851 1.00 44.00 85 SER A N 1
ATOM 709 C CA . SER A 1 85 ? 19.801 4.454 -6.220 1.00 44.00 85 SER A CA 1
ATOM 710 C C . SER A 1 85 ? 20.162 5.592 -5.255 1.00 44.00 85 SER A C 1
ATOM 712 O O . SER A 1 85 ? 21.068 5.402 -4.449 1.00 44.00 85 SER A O 1
ATOM 714 N N . CYS A 1 86 ? 19.479 6.741 -5.314 1.00 40.31 86 CYS A N 1
ATOM 715 C CA . CYS A 1 86 ? 19.689 7.875 -4.401 1.00 40.31 86 CYS A CA 1
ATOM 716 C C . CYS A 1 86 ? 18.886 7.793 -3.087 1.00 40.31 86 CYS A C 1
ATOM 718 O O . CYS A 1 86 ? 19.079 8.641 -2.224 1.00 40.31 86 CYS A O 1
ATOM 720 N N . TYR A 1 87 ? 18.023 6.785 -2.915 1.00 46.03 87 TYR A N 1
ATOM 721 C CA . TYR A 1 87 ? 17.348 6.471 -1.642 1.00 46.03 87 TYR A CA 1
ATOM 722 C C . TYR A 1 87 ? 18.073 5.376 -0.828 1.00 46.03 87 TYR A C 1
ATOM 724 O O . TYR A 1 87 ? 17.465 4.738 0.031 1.00 46.03 87 TYR A O 1
ATOM 732 N N . LYS A 1 88 ? 19.360 5.134 -1.108 1.00 39.94 88 LYS A N 1
ATOM 733 C CA . LYS A 1 88 ? 20.246 4.304 -0.279 1.00 39.94 88 LYS A CA 1
ATOM 734 C C . LYS A 1 88 ? 21.170 5.161 0.568 1.00 39.94 88 LYS A C 1
ATOM 736 O O . LYS A 1 88 ? 21.680 6.162 0.021 1.00 39.94 88 LYS A O 1
#

Organism: Parascaris equorum (NCBI:txid6256)

Foldseek 3Di:
DDDPPPDPQPPVNVVVLVVLVVVLVVLVVVLVVLVVVLVPDDDDPVNVVSVVVSVVSVVVSVVSVCCSVPDVVPDDVVVVVVVVVVVD

pLDDT: mean 79.6, std 21.27, range [39.94, 98.56]

=== Feature glossary ===
Reading guide. The protein is described through the following features:

Foldseek 3Di. A 3Di character summarizes, for each residue, the relative orientation of the Cα frame of its nearest spatial neighbor. Because it encodes fold topology rather than chemistry, 3Di alignments detect remote structural similarity that sequence alignment misses.

Contact-map, Ramachandran, and PAE plots. Plot images: a contact map (which residues are close in 3D, as an N×N binary image), a Ramachandran scatter (backbone torsion angles, revealing secondary-structure composition at a glance), and — for AlphaFold structures — a PAE heatmap (pairwise prediction confidence).

Radius of gyration, Cα contacts, bounding box. Radius of gyration (Rg) is the root-mean-square distance of Cα atoms from their centroid — a single number for overall size and compactness. A globular domain of N residues has Rg ≈ 2.2·N^0.38 Å; an extended or disordered chain has a much larger Rg. The Cα contact count is the number of residue pairs whose Cα atoms are within 8 Å and are more than four positions apart in sequence — a standard proxy for tertiary packing density. The bounding box is the smallest axis-aligned box enclosing all Cα atoms.

Secondary structure (8-state, DSSP). Eight-state secondary structure (DSSP): H is the canonical α-helix, G the tighter 3₁₀-helix, I the wider π-helix; E/B are β-structure, T and S are turns and bends, and '-' is everything else. DSSP derives these from the pattern of main-chain N–H···O=C hydrogen bonds, not from the sequence.

B-factor. B-factor (Debye–Waller factor) reflects atomic displacement in the crystal lattice. It is an experimental observable (units Å²), not a prediction; low values mean the atom is pinned down, high values mean it moves or is heterogeneous across the crystal.

pLDDT. pLDDT is the predicted lDDT-Cα score: AlphaFold's confidence that the local environment of each residue (all inter-atomic distances within 15 Å) is correctly placed. It is a per-residue number between 0 and 100, with higher meaning more reliable.

Nearest PDB structures. Nearest PDB neighbors are the top structural matches found by Foldseek when searching this structure against the entire Protein Data Bank. Each hit reports a TM-score (0 to 1; >0.5 almost always implies the same fold) and an E-value. These are *structural* homologs — they may share no detectable sequence similarity.

Solvent-accessible surface area. Accessible surface area quantifies burial. A residue with SASA near zero is packed into the hydrophobic core; one with SASA >100 Å² sits on the surface. Computed here via the Shrake–Rupley 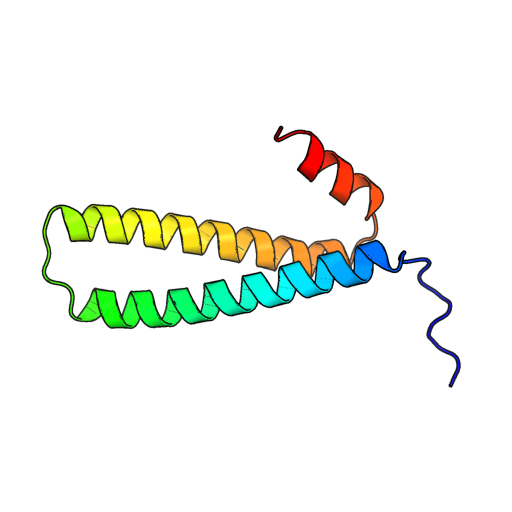numerical algorithm with a 1.4 Å probe.

Rendered structure images. Structure images are PyMOL renders from six orthogonal camera directions. Cartoon representation draws helices as coils and strands as arrows; sticks shows the backbone as bonds; surface shows the solvent-excluded envelope. Rainbow coloring maps sequence position to hue (blue→red, N→C); chain coloring assigns a distinct color per polypeptide.

Backbone torsions (φ/ψ). φ (phi) and ψ (psi) are the two rotatable backbone dihedrals per residue: φ is the C(i-1)–N–Cα–C torsion, ψ is the N–Cα–C–N(i+1) torsion, both in degrees on (−180°, 180°]. α-helical residues cluster near (−60°, −45°); β-strand residues near (−120°, +130°). A Ramachandran plot is simply a scatter of (φ, ψ) for every residue.

Predicted aligned error. Predicted Aligned Error (PAE) is an AlphaFold confidence matrix: entry (i, j) is the expected error in the position of residue j, in ångströms, when the prediction is superimposed on the true structure at residue i. Low PAE within a block of residues means that block is internally rigid and well-predicted; high PAE between two blocks means their relative placement is uncertain even if each block individually is confident.

mmCIF coordinates. Structure coordinates are given as an mmCIF _atom_site loop: one row per atom with element, residue name, chain id, sequence number, and x/y/z position in Å. Only the four main-chain atoms per residue are included here; side chains are omitted to keep the record compact.

InterPro / GO / CATH / organism. Database cross-references. InterPro integrates a dozen domain/family signature databases into unified entries with residue-range hits. GO terms attach function/process/location labels with evidence codes. CATH codes position the fold in a four-level structural taxonomy. Organism is the NCBI-taxonomy species name.

Secondary structure (3-state, P-SEA). SS3 is a coarse helix/strand/coil call (letters a/b/c) made by the P-SEA algorithm from inter-Cα distances and dihedrals. It is less detailed than DSSP but needs only Cα positions.

Sequence. Sequence gives the chain of amino acids in standard one-letter code (A=alanine, C=cysteine, …, Y=tyrosine), read N→C. It is the only feature that is directly encoded by the gene; all structural features are derived from the folded form of this sequence.